Protein AF-A0A9N8M4Q0-F1 (afdb_monomer_lite)

Secondary structure (DSSP, 8-state):
------HHHHHHHHHHHHHHHHHHTT-HHHHHHHHHTT--TT-EETTTTTS-EEHHHHHHHTT-HHHHHHHHHTT--TT-

pLDDT: mean 82.61, std 12.84, range [40.16, 94.0]

Structure (mmCIF, N/CA/C/O backbone):
data_AF-A0A9N8M4Q0-F1
#
_entry.id   AF-A0A9N8M4Q0-F1
#
loop_
_atom_site.group_PDB
_atom_site.id
_atom_site.type_symbol
_atom_site.label_atom_id
_atom_site.label_alt_id
_atom_site.label_comp_id
_atom_site.label_asym_id
_atom_site.label_entity_id
_atom_site.label_seq_id
_atom_site.pdbx_PDB_ins_code
_atom_site.Cartn_x
_atom_site.Cartn_y
_atom_site.Cartn_z
_atom_site.occupancy
_atom_site.B_iso_or_equiv
_atom_site.auth_seq_id
_atom_site.auth_comp_id
_atom_site.auth_asym_id
_atom_site.auth_atom_id
_atom_site.pdbx_PDB_model_num
ATOM 1 N N . MET A 1 1 ? -32.320 19.444 4.938 1.00 40.16 1 MET A N 1
ATOM 2 C CA . MET A 1 1 ? -32.001 18.768 3.664 1.00 40.16 1 MET A CA 1
ATOM 3 C C . MET A 1 1 ? -30.627 18.151 3.845 1.00 40.16 1 MET A C 1
ATOM 5 O O . MET A 1 1 ? -29.773 18.803 4.420 1.00 40.16 1 MET A O 1
ATOM 9 N N . SER A 1 2 ? -30.510 16.872 3.506 1.00 45.47 2 SER A N 1
ATOM 10 C CA . SER A 1 2 ? -29.421 15.940 3.823 1.00 45.47 2 SER A CA 1
ATOM 11 C C . SER A 1 2 ? -28.042 16.423 3.349 1.00 45.47 2 SER A C 1
ATOM 13 O O . SER A 1 2 ? -27.818 16.483 2.144 1.00 45.47 2 SER A O 1
ATOM 15 N N . GLU A 1 3 ? -27.114 16.714 4.264 1.00 45.81 3 GLU A N 1
ATOM 16 C CA . GLU A 1 3 ? -25.684 16.807 3.936 1.00 45.81 3 GLU A CA 1
ATOM 17 C C . GLU A 1 3 ? -25.115 15.382 3.920 1.00 45.81 3 GLU A C 1
ATOM 19 O O . GLU A 1 3 ? -25.111 14.674 4.925 1.00 45.81 3 GLU A O 1
ATOM 24 N N . ALA A 1 4 ? -24.773 14.916 2.722 1.00 52.84 4 ALA A N 1
ATOM 25 C CA . ALA A 1 4 ? -24.235 13.589 2.448 1.00 52.84 4 ALA A CA 1
ATOM 26 C C . ALA A 1 4 ? -22.717 13.526 2.776 1.00 52.84 4 ALA A C 1
ATOM 28 O O . ALA A 1 4 ? -22.092 14.566 2.985 1.00 52.84 4 ALA A O 1
ATOM 29 N N . PRO A 1 5 ? -22.109 12.327 2.845 1.00 52.56 5 PRO A N 1
ATOM 30 C CA . PRO A 1 5 ? -20.863 12.056 3.563 1.00 52.56 5 PRO A CA 1
ATOM 31 C C . PRO A 1 5 ? -19.613 12.379 2.724 1.00 52.56 5 PRO A C 1
ATOM 33 O O . PRO A 1 5 ? -18.910 11.481 2.261 1.00 52.56 5 PRO A O 1
ATOM 36 N N . THR A 1 6 ? -19.329 13.660 2.500 1.00 54.59 6 THR A N 1
ATOM 37 C CA . THR A 1 6 ? -18.136 14.089 1.744 1.00 54.59 6 THR A CA 1
ATOM 38 C C . THR A 1 6 ? -16.839 13.872 2.544 1.00 54.59 6 T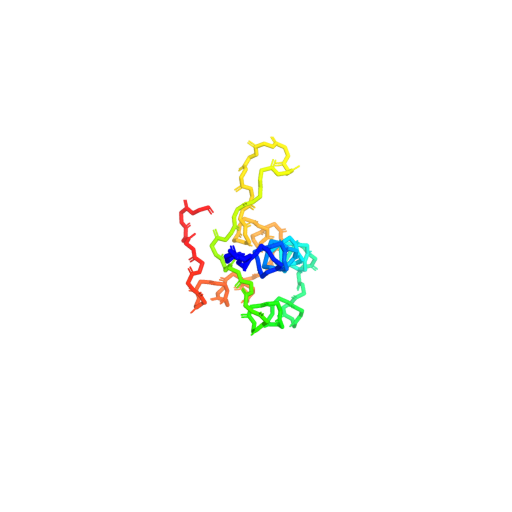HR A C 1
ATOM 40 O O . THR A 1 6 ? -15.843 13.424 1.987 1.00 54.59 6 THR A O 1
ATOM 43 N N . ASP A 1 7 ? -16.882 14.034 3.872 1.00 61.25 7 ASP A N 1
ATOM 44 C CA . ASP A 1 7 ? -15.719 13.931 4.777 1.00 61.25 7 ASP A CA 1
ATOM 45 C C . ASP A 1 7 ? -15.011 12.557 4.730 1.00 61.25 7 ASP A C 1
ATOM 47 O O . ASP A 1 7 ? -13.785 12.448 4.743 1.00 61.25 7 ASP A O 1
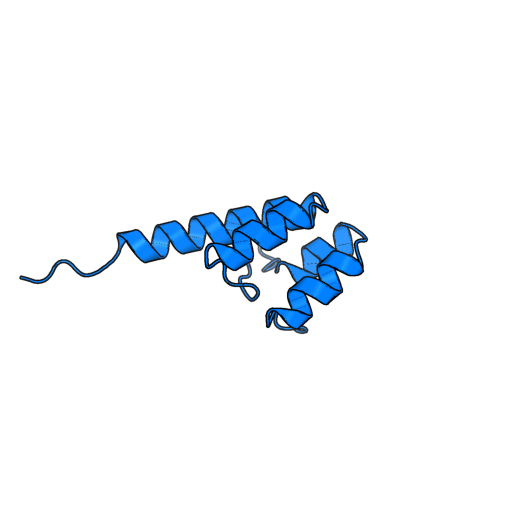ATOM 51 N N . THR A 1 8 ? -15.783 11.478 4.576 1.00 69.38 8 THR A N 1
ATOM 52 C CA . THR A 1 8 ? -15.244 10.110 4.547 1.00 69.38 8 THR A CA 1
ATOM 53 C C . THR A 1 8 ? -14.500 9.752 3.2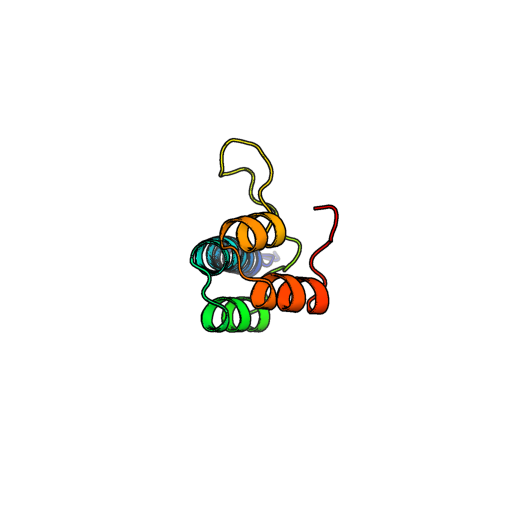60 1.00 69.38 8 THR A C 1
ATOM 55 O O . THR A 1 8 ? -13.653 8.858 3.282 1.00 69.38 8 THR A O 1
ATOM 58 N N . LEU A 1 9 ? -14.811 10.405 2.135 1.00 76.12 9 LEU A N 1
ATOM 59 C CA . LEU A 1 9 ? -14.161 10.105 0.857 1.00 76.12 9 LEU A CA 1
ATOM 60 C C . LEU A 1 9 ? -12.769 10.741 0.793 1.00 76.12 9 LEU A C 1
ATOM 62 O O . LEU A 1 9 ? -11.806 10.064 0.436 1.00 76.12 9 LEU A O 1
ATOM 66 N N . ASP A 1 10 ? -12.654 12.003 1.209 1.00 82.12 10 ASP A N 1
ATOM 67 C CA . ASP A 1 10 ? -11.377 12.720 1.269 1.00 82.12 10 ASP A CA 1
ATOM 68 C C . ASP A 1 10 ? -10.401 12.056 2.252 1.00 82.12 10 ASP A C 1
ATOM 70 O O . ASP A 1 10 ? -9.216 11.893 1.949 1.00 82.12 10 ASP A O 1
ATOM 74 N N . ALA A 1 11 ? -10.907 11.573 3.393 1.00 84.75 11 ALA A N 1
ATOM 75 C CA . ALA A 1 11 ? -10.114 10.808 4.353 1.00 84.75 11 ALA A CA 1
ATOM 76 C C . ALA A 1 11 ? -9.561 9.502 3.750 1.00 84.75 11 ALA A C 1
ATOM 78 O O . ALA A 1 11 ? -8.388 9.172 3.948 1.00 84.75 11 ALA A O 1
ATOM 79 N N . ARG A 1 12 ? -10.370 8.773 2.966 1.00 86.06 12 ARG A N 1
ATOM 80 C CA . ARG A 1 12 ? -9.921 7.561 2.257 1.00 86.06 12 ARG A CA 1
ATOM 81 C C . ARG A 1 12 ? -8.894 7.874 1.175 1.00 86.06 12 ARG A C 1
ATOM 83 O O . ARG A 1 12 ? -7.877 7.195 1.097 1.00 86.06 12 ARG A O 1
ATOM 90 N N . LEU A 1 13 ? -9.098 8.932 0.393 1.00 88.06 13 LEU A N 1
ATOM 91 C CA . LEU A 1 13 ? -8.123 9.403 -0.598 1.00 88.06 13 LEU A CA 1
ATOM 92 C C . LEU A 1 13 ? -6.775 9.758 0.046 1.00 88.06 13 LEU A C 1
ATOM 94 O O . LEU A 1 13 ? -5.720 9.384 -0.470 1.00 88.06 13 LEU A O 1
ATOM 98 N N . ALA A 1 14 ? -6.792 10.430 1.199 1.00 89.44 14 ALA A N 1
ATOM 99 C CA . ALA A 1 14 ? -5.579 10.737 1.951 1.00 89.44 14 ALA A CA 1
ATOM 100 C C . ALA A 1 14 ? -4.861 9.465 2.442 1.00 89.44 14 ALA A C 1
ATOM 102 O O . ALA A 1 14 ? -3.631 9.374 2.347 1.00 89.44 14 ALA A O 1
ATOM 103 N N . LEU A 1 15 ? -5.611 8.462 2.914 1.00 91.31 15 LEU A N 1
ATOM 104 C CA . LEU A 1 15 ? -5.067 7.152 3.288 1.00 91.31 15 LEU A CA 1
ATOM 105 C C . LEU A 1 15 ? -4.464 6.416 2.089 1.00 91.31 15 LEU A C 1
ATOM 107 O O . LEU A 1 15 ? -3.376 5.860 2.213 1.00 91.31 15 LEU A O 1
ATOM 111 N N . ASN A 1 16 ? -5.108 6.466 0.926 1.00 91.25 16 ASN A N 1
ATOM 112 C CA . ASN A 1 16 ? -4.617 5.826 -0.292 1.00 91.25 16 ASN A CA 1
ATOM 113 C C . ASN A 1 16 ? -3.299 6.450 -0.768 1.00 91.25 16 ASN A C 1
ATOM 115 O O . ASN A 1 16 ? -2.325 5.744 -1.018 1.00 91.25 16 ASN A O 1
ATOM 119 N N . ARG A 1 17 ? -3.212 7.784 -0.795 1.00 90.69 17 ARG A N 1
ATOM 120 C CA . AR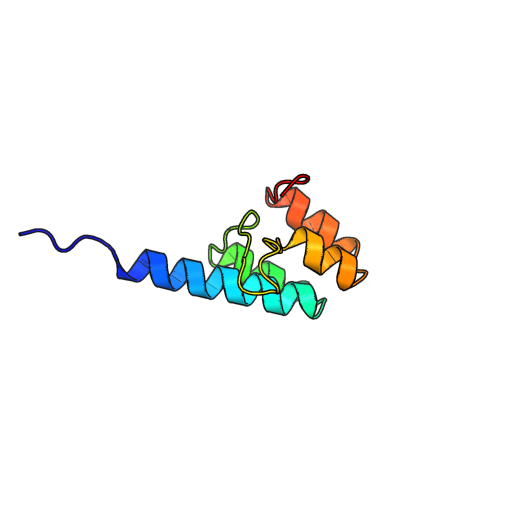G A 1 17 ? -1.952 8.492 -1.087 1.00 90.69 17 ARG A CA 1
ATOM 121 C C . ARG A 1 17 ? -0.855 8.166 -0.076 1.00 90.69 17 ARG A C 1
ATOM 123 O O . ARG A 1 17 ? 0.312 8.023 -0.440 1.00 90.69 17 ARG A O 1
ATOM 130 N N . THR A 1 18 ? -1.223 8.042 1.198 1.00 92.50 18 THR A N 1
ATOM 131 C CA . THR A 1 18 ? -0.282 7.655 2.256 1.00 92.50 18 THR A CA 1
ATOM 132 C C . THR A 1 18 ? 0.216 6.229 2.042 1.00 92.50 18 THR A C 1
ATOM 134 O O . THR A 1 18 ? 1.423 6.010 2.122 1.00 92.50 18 THR A O 1
ATOM 137 N N . LEU A 1 19 ? -0.674 5.295 1.683 1.00 92.50 19 LEU A N 1
ATOM 138 C CA . LEU A 1 19 ? -0.330 3.919 1.332 1.00 92.50 19 LEU A CA 1
ATOM 139 C C . LEU A 1 19 ? 0.711 3.878 0.206 1.00 92.50 19 LEU A C 1
ATOM 141 O O . LEU A 1 19 ? 1.732 3.216 0.358 1.00 92.50 19 LEU A O 1
ATOM 145 N N . LEU A 1 20 ? 0.502 4.622 -0.884 1.00 91.25 20 LEU A N 1
ATOM 146 C CA . LEU A 1 20 ? 1.461 4.677 -1.993 1.00 91.25 20 LEU A CA 1
ATOM 147 C C . LEU A 1 20 ? 2.850 5.132 -1.519 1.00 91.25 20 LEU A C 1
ATOM 149 O O . LEU A 1 20 ? 3.850 4.478 -1.810 1.00 91.25 20 LEU A O 1
ATOM 153 N N . ARG A 1 21 ? 2.917 6.196 -0.709 1.00 91.25 21 ARG A N 1
ATOM 154 C CA . ARG A 1 21 ? 4.187 6.724 -0.186 1.00 91.25 21 ARG A CA 1
ATOM 155 C C . ARG A 1 21 ? 4.922 5.721 0.708 1.00 91.25 21 ARG A C 1
ATOM 157 O O . ARG A 1 21 ? 6.134 5.565 0.577 1.00 91.25 21 ARG A O 1
ATOM 164 N N . VAL A 1 22 ? 4.219 5.053 1.624 1.00 94.00 22 VAL A N 1
ATOM 165 C CA . VAL A 1 22 ? 4.857 4.087 2.539 1.00 94.00 22 VAL A CA 1
ATOM 166 C C . VAL A 1 22 ? 5.293 2.818 1.810 1.00 94.00 22 VAL A C 1
ATOM 168 O O . VAL A 1 22 ? 6.342 2.264 2.127 1.00 94.00 22 VAL A O 1
ATOM 171 N N . VAL A 1 23 ? 4.547 2.400 0.784 1.00 92.31 23 VAL A N 1
ATOM 172 C CA . VAL A 1 23 ? 4.927 1.275 -0.077 1.00 92.31 23 VAL A CA 1
ATOM 173 C C . VAL A 1 23 ? 6.157 1.622 -0.916 1.00 92.31 23 VAL A C 1
ATOM 175 O O . VAL A 1 23 ? 7.080 0.816 -0.984 1.00 92.31 23 VAL A O 1
ATOM 178 N N . GLN A 1 24 ? 6.221 2.830 -1.482 1.00 90.25 24 GLN A N 1
ATOM 179 C CA . GLN A 1 24 ? 7.403 3.319 -2.199 1.00 90.25 24 GLN A CA 1
ATOM 180 C C . GLN A 1 24 ? 8.648 3.364 -1.301 1.00 90.25 24 GLN A C 1
ATOM 182 O O . GLN A 1 24 ? 9.752 3.082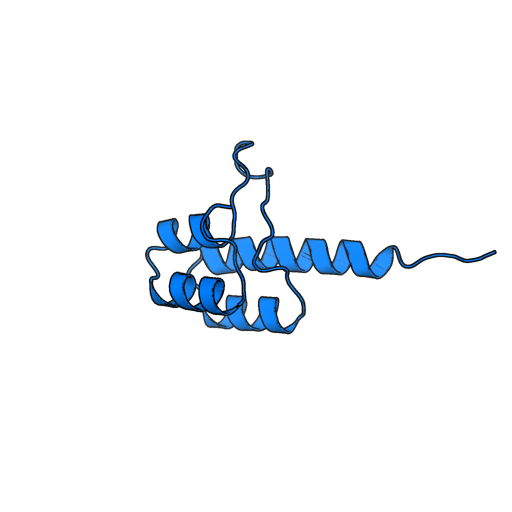 -1.758 1.00 90.25 24 GLN A O 1
ATOM 187 N N . ALA A 1 25 ? 8.473 3.687 -0.017 1.00 90.44 25 ALA A N 1
ATOM 188 C CA . ALA A 1 25 ? 9.546 3.660 0.972 1.00 90.44 25 ALA A CA 1
ATOM 189 C C . ALA A 1 25 ? 9.946 2.237 1.419 1.00 90.44 25 ALA A C 1
ATOM 191 O O . ALA A 1 25 ? 10.929 2.086 2.141 1.00 90.44 25 ALA A O 1
ATOM 192 N N . GLY A 1 26 ? 9.200 1.199 1.022 1.00 91.50 26 GLY A N 1
ATOM 193 C CA . GLY A 1 26 ? 9.434 -0.179 1.455 1.00 91.50 26 GLY A CA 1
ATOM 194 C C . GLY A 1 26 ? 8.959 -0.484 2.882 1.00 91.50 26 GLY A C 1
ATOM 195 O O . GLY A 1 26 ? 9.319 -1.521 3.441 1.00 91.50 26 GLY A O 1
ATOM 196 N N . ASP A 1 27 ? 8.148 0.385 3.494 1.00 93.62 27 ASP A N 1
ATOM 197 C CA . ASP A 1 27 ? 7.688 0.210 4.873 1.00 93.62 27 ASP A CA 1
ATOM 198 C C . ASP A 1 27 ? 6.441 -0.685 4.947 1.00 93.62 27 ASP A C 1
ATOM 200 O O . ASP A 1 27 ? 5.288 -0.251 4.842 1.00 93.62 27 ASP A O 1
ATOM 204 N N . LEU A 1 28 ? 6.683 -1.978 5.170 1.00 90.81 28 LEU A N 1
ATOM 205 C CA . LEU A 1 28 ? 5.635 -2.981 5.333 1.00 90.81 28 LEU A CA 1
ATOM 206 C C . LEU A 1 28 ? 4.742 -2.735 6.559 1.00 90.81 28 LEU A C 1
ATOM 208 O O . LEU A 1 28 ? 3.558 -3.083 6.528 1.00 90.81 28 LEU A O 1
ATOM 212 N N . ALA A 1 29 ? 5.287 -2.201 7.655 1.00 93.44 29 ALA A N 1
ATOM 213 C CA . ALA A 1 29 ? 4.519 -1.987 8.878 1.00 93.44 29 ALA A CA 1
ATOM 214 C C . ALA A 1 29 ? 3.516 -0.847 8.676 1.00 93.44 29 ALA A C 1
ATOM 216 O O . ALA A 1 29 ? 2.321 -1.039 8.905 1.00 93.44 29 ALA A O 1
ATOM 217 N N . ALA A 1 30 ? 3.975 0.279 8.134 1.00 93.12 30 ALA A N 1
ATOM 218 C CA . ALA A 1 30 ? 3.115 1.413 7.828 1.00 93.12 30 ALA A CA 1
ATOM 219 C C . ALA A 1 30 ? 2.085 1.080 6.729 1.00 93.12 30 ALA A C 1
ATOM 221 O O . ALA A 1 30 ? 0.913 1.451 6.840 1.00 93.12 30 ALA A O 1
ATOM 222 N N . ALA A 1 31 ? 2.463 0.301 5.706 1.00 92.19 31 ALA A N 1
ATOM 223 C CA . ALA A 1 31 ? 1.522 -0.166 4.681 1.00 92.19 31 ALA A CA 1
ATOM 224 C C . ALA A 1 31 ? 0.394 -1.032 5.276 1.00 92.19 31 ALA A C 1
ATOM 226 O O . ALA A 1 31 ? -0.778 -0.889 4.914 1.00 92.19 31 ALA A O 1
ATOM 227 N N . LYS A 1 32 ? 0.723 -1.904 6.241 1.00 91.62 32 LYS A N 1
ATOM 228 C CA . LYS A 1 32 ? -0.262 -2.706 6.986 1.00 91.62 32 LYS A CA 1
ATOM 229 C C . LYS A 1 32 ? -1.242 -1.838 7.764 1.00 91.62 32 LYS A C 1
ATOM 231 O O . LYS A 1 32 ? -2.425 -2.178 7.810 1.00 91.62 32 LYS A O 1
ATOM 236 N N . GLU A 1 33 ? -0.764 -0.771 8.394 1.00 93.50 33 GLU A N 1
ATOM 237 C CA . GLU A 1 33 ? -1.609 0.160 9.144 1.00 93.50 33 GLU A CA 1
ATOM 238 C C . GLU A 1 33 ? -2.548 0.934 8.222 1.00 93.50 33 GLU A C 1
ATOM 240 O O . GLU A 1 33 ? -3.747 0.960 8.487 1.00 93.50 33 GLU A O 1
ATOM 245 N N . CYS A 1 34 ? -2.054 1.443 7.090 1.00 91.31 34 CYS A N 1
ATOM 246 C CA . CYS A 1 34 ? -2.881 2.143 6.102 1.00 91.31 34 CYS A CA 1
ATOM 247 C C . CYS A 1 34 ? -4.023 1.251 5.590 1.00 91.31 34 CYS A C 1
ATOM 249 O O . CYS A 1 34 ? -5.186 1.650 5.586 1.00 91.31 34 CYS A O 1
ATOM 251 N N . LEU A 1 35 ? -3.717 -0.002 5.243 1.00 89.62 35 LEU A N 1
ATOM 252 C CA . LEU A 1 35 ? -4.726 -0.963 4.790 1.00 89.62 35 LEU A CA 1
ATOM 253 C C . LEU A 1 35 ? -5.706 -1.383 5.894 1.00 89.62 35 LEU A C 1
ATOM 255 O O . LEU A 1 35 ? -6.847 -1.725 5.602 1.00 89.62 35 LEU A O 1
ATOM 259 N N . LYS A 1 36 ? -5.292 -1.378 7.167 1.00 89.56 36 LYS A N 1
ATOM 260 C CA . LYS A 1 36 ? -6.211 -1.587 8.302 1.00 89.56 36 LYS A CA 1
ATOM 261 C C . LYS A 1 36 ? -7.098 -0.368 8.556 1.00 89.56 36 LYS A C 1
ATOM 263 O O . LYS A 1 36 ? -8.237 -0.545 8.973 1.00 89.56 36 LYS A O 1
ATOM 268 N N . ALA A 1 37 ? -6.587 0.834 8.301 1.00 89.00 37 ALA A N 1
ATOM 269 C CA . ALA A 1 37 ? -7.321 2.089 8.432 1.00 89.00 37 ALA A CA 1
ATOM 270 C C . ALA A 1 37 ? -8.370 2.297 7.322 1.00 89.00 37 ALA A C 1
ATOM 272 O O . ALA A 1 37 ? -9.153 3.239 7.400 1.00 89.00 37 ALA A O 1
ATOM 273 N N . GLY A 1 38 ? -8.416 1.412 6.320 1.00 88.75 38 GLY A N 1
ATOM 274 C CA . GLY A 1 38 ? -9.397 1.456 5.235 1.00 88.75 38 GLY A CA 1
ATOM 275 C C . GLY A 1 38 ? -8.862 2.035 3.928 1.00 88.75 38 GLY A C 1
ATOM 276 O O . GLY A 1 38 ? -9.665 2.440 3.090 1.00 88.75 38 GLY A O 1
ATOM 277 N N . ALA A 1 39 ? -7.536 2.079 3.747 1.00 90.19 39 ALA A N 1
ATOM 278 C CA . ALA A 1 39 ? -6.956 2.362 2.441 1.00 90.19 39 ALA A CA 1
ATOM 279 C C . ALA A 1 39 ? -7.350 1.278 1.424 1.00 90.19 39 ALA A C 1
ATOM 281 O O . ALA A 1 39 ? -7.375 0.081 1.727 1.00 90.19 39 ALA A O 1
ATOM 282 N N . ASP A 1 40 ? -7.609 1.707 0.202 1.00 89.06 40 ASP A N 1
ATOM 283 C CA . ASP A 1 40 ? -7.912 0.866 -0.939 1.00 89.06 40 ASP A CA 1
ATOM 284 C C . ASP A 1 40 ? -6.611 0.329 -1.548 1.00 89.06 40 ASP A C 1
ATOM 286 O O . ASP A 1 40 ? -5.821 1.067 -2.132 1.00 89.06 40 ASP A O 1
ATOM 290 N N . ALA A 1 41 ? -6.390 -0.983 -1.434 1.00 86.00 41 ALA A N 1
ATOM 291 C CA . ALA A 1 41 ? -5.205 -1.653 -1.984 1.00 86.00 41 ALA A CA 1
ATOM 292 C C . ALA A 1 41 ? -5.111 -1.581 -3.520 1.00 86.00 41 ALA A C 1
ATOM 294 O O . ALA A 1 41 ? -4.035 -1.767 -4.082 1.00 86.00 41 ALA A O 1
ATOM 295 N N . TRP A 1 42 ? -6.245 -1.352 -4.184 1.00 83.69 42 TRP A N 1
ATOM 296 C CA . TRP A 1 42 ? -6.380 -1.225 -5.635 1.00 83.69 42 TRP A CA 1
ATOM 297 C C . TRP A 1 42 ? -6.232 0.219 -6.125 1.00 83.69 42 TRP A C 1
ATOM 299 O O . TRP A 1 42 ? -6.318 0.448 -7.324 1.00 83.69 42 TRP A O 1
ATOM 309 N N . PHE A 1 43 ? -6.045 1.192 -5.228 1.00 86.19 43 PHE A N 1
ATOM 310 C CA . PHE A 1 43 ? -5.951 2.589 -5.626 1.00 86.19 43 PHE A CA 1
ATOM 311 C C . PHE A 1 43 ? -4.715 2.847 -6.491 1.00 86.19 43 PHE A C 1
ATOM 313 O O . PHE A 1 43 ? -3.591 2.478 -6.139 1.00 86.19 43 PHE A O 1
ATOM 320 N N . GLU A 1 44 ? -4.951 3.548 -7.590 1.00 83.88 44 GLU A N 1
ATOM 321 C CA . GLU A 1 44 ? -3.956 4.060 -8.518 1.00 83.88 44 GLU A CA 1
ATOM 322 C C . GLU A 1 44 ? -3.938 5.588 -8.434 1.00 83.88 44 GLU A C 1
ATOM 324 O O . GLU A 1 44 ? -4.986 6.236 -8.356 1.00 83.88 44 GLU A O 1
ATOM 329 N N . SER A 1 45 ? -2.739 6.170 -8.403 1.00 81.25 45 SER A N 1
ATOM 330 C CA . SER A 1 45 ? -2.577 7.619 -8.480 1.00 81.25 45 SER A CA 1
ATOM 331 C C . SER A 1 45 ? -1.913 8.008 -9.788 1.00 81.25 45 SER A C 1
ATOM 333 O O . SER A 1 45 ? -0.811 7.561 -10.101 1.00 81.25 45 SER A O 1
ATOM 335 N N . ASP A 1 46 ? -2.560 8.915 -10.511 1.00 79.31 46 ASP A N 1
ATOM 336 C CA . ASP A 1 46 ? -2.003 9.534 -11.713 1.00 79.31 46 ASP A CA 1
ATOM 337 C C . ASP A 1 46 ? -1.064 10.712 -11.391 1.00 79.31 46 ASP A C 1
ATOM 339 O O . ASP A 1 46 ? -0.490 11.337 -12.278 1.00 79.31 46 ASP A O 1
ATOM 343 N N . GLU A 1 47 ? -0.875 11.023 -10.102 1.00 69.31 47 GLU A N 1
ATOM 344 C CA . GLU A 1 47 ? -0.039 12.144 -9.650 1.00 69.31 47 GLU A CA 1
ATOM 345 C C . GLU A 1 47 ? 1.434 11.971 -10.033 1.00 69.31 47 GLU A C 1
ATOM 347 O O . GLU A 1 47 ? 2.164 12.956 -10.149 1.00 69.31 47 GLU A O 1
ATOM 352 N N . GLN A 1 48 ? 1.864 10.726 -10.238 1.00 63.47 48 GLN A N 1
ATOM 353 C CA . GLN A 1 48 ? 3.215 10.389 -10.651 1.00 63.47 48 GLN A CA 1
ATOM 354 C C . GLN A 1 48 ? 3.251 10.206 -12.173 1.00 63.47 48 GLN A C 1
ATOM 356 O O . GLN A 1 48 ? 2.886 9.155 -12.700 1.00 63.47 48 GLN A O 1
ATOM 361 N N . ASP A 1 49 ? 3.685 11.259 -12.868 1.00 66.06 49 ASP A N 1
ATOM 362 C CA . ASP A 1 49 ? 3.986 11.262 -14.307 1.00 66.06 49 ASP A CA 1
ATOM 363 C C . ASP A 1 49 ? 2.799 10.922 -15.239 1.00 66.06 49 ASP A C 1
ATOM 365 O O . ASP A 1 49 ? 2.999 10.696 -16.432 1.00 66.06 49 ASP A O 1
ATOM 369 N N . GLY A 1 50 ? 1.562 10.923 -14.724 1.00 69.50 50 GLY A N 1
ATOM 370 C CA . GLY A 1 50 ? 0.358 10.582 -15.490 1.00 69.50 50 GLY A CA 1
ATOM 371 C C . GLY A 1 50 ? 0.255 9.099 -15.862 1.00 69.50 50 GLY A C 1
ATOM 372 O O . GLY A 1 50 ? -0.288 8.755 -16.912 1.00 69.50 50 GLY A O 1
ATOM 373 N N . LEU A 1 51 ? 0.894 8.230 -15.071 1.00 69.44 51 LEU A N 1
ATOM 374 C CA . LEU A 1 51 ? 1.071 6.808 -15.379 1.00 69.44 51 LEU A CA 1
ATOM 375 C C . LEU A 1 51 ? 0.208 5.871 -14.515 1.00 69.44 51 LEU A C 1
ATOM 377 O O . LEU A 1 51 ? 0.393 4.661 -14.601 1.00 69.44 51 LEU A O 1
ATOM 381 N N . GLY A 1 52 ? -0.695 6.394 -13.679 1.00 79.62 52 GLY A N 1
ATOM 382 C CA . GLY A 1 52 ? -1.569 5.575 -12.831 1.00 79.62 52 GLY A CA 1
ATOM 383 C C . GLY A 1 52 ? -0.822 4.611 -11.901 1.00 79.62 52 GLY A C 1
ATOM 384 O O . GLY A 1 52 ? -1.114 3.420 -11.868 1.00 79.62 52 GLY A O 1
ATOM 385 N N . TRP A 1 53 ? 0.164 5.083 -11.132 1.00 84.81 53 TRP A N 1
ATOM 386 C CA . TRP A 1 53 ? 0.954 4.197 -10.271 1.00 84.81 53 TRP A CA 1
ATOM 387 C C . TRP A 1 53 ? 0.108 3.617 -9.133 1.00 84.81 53 TRP A C 1
ATOM 389 O O . TRP A 1 53 ? -0.352 4.330 -8.235 1.00 84.81 53 TRP A O 1
ATOM 399 N N . SER A 1 54 ? -0.044 2.295 -9.152 1.00 88.94 54 SER A N 1
ATOM 400 C CA . SER A 1 54 ? -0.662 1.510 -8.083 1.00 88.94 54 SER A CA 1
ATOM 401 C C . SER A 1 54 ? 0.342 1.146 -6.981 1.00 88.94 54 SER A C 1
ATOM 403 O O . SER A 1 54 ? 1.566 1.202 -7.152 1.00 88.94 54 SER A O 1
ATOM 405 N N . ALA A 1 55 ? -0.170 0.706 -5.828 1.00 88.81 55 ALA A N 1
ATOM 406 C CA . ALA A 1 55 ? 0.677 0.211 -4.743 1.00 88.81 55 ALA A CA 1
ATOM 407 C C . ALA A 1 55 ? 1.560 -0.975 -5.187 1.00 88.81 55 ALA A C 1
ATOM 409 O O . ALA A 1 55 ? 2.676 -1.126 -4.694 1.00 88.81 55 ALA A O 1
ATOM 410 N N . LEU A 1 56 ? 1.113 -1.802 -6.142 1.00 89.38 56 LEU A N 1
ATOM 411 C CA . LEU A 1 56 ? 1.919 -2.920 -6.642 1.00 89.38 56 LEU A CA 1
ATOM 412 C C . LEU A 1 56 ? 3.119 -2.445 -7.457 1.00 89.38 56 LEU A C 1
ATOM 414 O O . LEU A 1 56 ? 4.223 -2.938 -7.228 1.00 89.38 56 LEU A O 1
ATOM 418 N N . HIS A 1 57 ? 2.940 -1.457 -8.336 1.00 88.00 57 HIS A N 1
ATOM 419 C CA . HIS A 1 57 ? 4.050 -0.860 -9.079 1.00 88.00 57 HIS A CA 1
ATOM 420 C C . HIS A 1 57 ? 5.139 -0.336 -8.135 1.00 88.00 57 HIS A C 1
ATOM 422 O O . HIS A 1 57 ? 6.326 -0.617 -8.312 1.00 88.00 57 HIS A O 1
ATOM 428 N N . LEU A 1 58 ? 4.727 0.365 -7.077 1.00 89.12 58 LEU A N 1
ATOM 429 C CA . LEU A 1 58 ? 5.648 0.917 -6.085 1.00 89.12 58 LEU A CA 1
ATOM 430 C C . LEU A 1 58 ? 6.327 -0.172 -5.248 1.00 89.12 58 LEU A C 1
ATOM 432 O O . LEU A 1 58 ? 7.511 -0.045 -4.949 1.00 89.12 58 LEU A O 1
ATOM 436 N N . ALA A 1 59 ? 5.633 -1.265 -4.920 1.00 89.94 59 ALA A N 1
ATOM 437 C CA . ALA A 1 59 ? 6.230 -2.393 -4.203 1.00 89.94 59 ALA A CA 1
ATOM 438 C C . ALA A 1 59 ? 7.317 -3.104 -5.028 1.00 89.94 59 ALA A C 1
ATOM 440 O O . ALA A 1 59 ? 8.325 -3.545 -4.468 1.00 89.94 59 ALA A O 1
ATOM 441 N N . VAL A 1 60 ? 7.141 -3.180 -6.355 1.00 89.25 60 VAL A N 1
ATOM 442 C CA . VAL A 1 60 ? 8.170 -3.689 -7.277 1.00 89.25 60 VAL A CA 1
ATOM 443 C C . VAL A 1 60 ? 9.375 -2.749 -7.310 1.00 89.25 60 VAL A C 1
ATOM 445 O O . VAL A 1 60 ? 10.505 -3.215 -7.185 1.00 89.25 60 VAL A O 1
ATOM 448 N N . VAL A 1 61 ? 9.154 -1.433 -7.412 1.00 88.25 61 VAL A N 1
ATOM 449 C CA . VAL A 1 61 ? 10.238 -0.431 -7.390 1.00 88.25 61 VAL A CA 1
ATOM 450 C C . VAL A 1 61 ? 10.999 -0.444 -6.063 1.00 88.25 61 VAL A C 1
ATOM 452 O O . VAL A 1 61 ? 12.225 -0.353 -6.059 1.00 88.25 61 VAL A O 1
ATOM 455 N N . ALA A 1 62 ? 10.296 -0.625 -4.944 1.00 88.12 62 ALA A N 1
ATOM 456 C CA . ALA A 1 62 ? 10.892 -0.767 -3.618 1.00 88.12 62 ALA A CA 1
ATOM 457 C C . ALA A 1 62 ? 11.646 -2.100 -3.425 1.00 88.12 62 ALA A C 1
ATOM 459 O O . ALA A 1 62 ? 12.262 -2.307 -2.380 1.00 88.12 62 ALA A O 1
ATOM 460 N N . ASN A 1 63 ? 11.601 -3.006 -4.412 1.00 90.62 63 ASN A N 1
ATOM 461 C CA . ASN A 1 63 ? 12.217 -4.332 -4.381 1.00 90.62 63 ASN A CA 1
ATOM 462 C C . ASN A 1 63 ? 11.836 -5.140 -3.124 1.00 90.62 63 ASN A C 1
ATOM 464 O O . ASN A 1 63 ? 12.670 -5.833 -2.539 1.00 90.62 63 ASN A O 1
ATOM 468 N N . SER A 1 64 ? 10.573 -5.036 -2.692 1.00 90.44 64 SER A N 1
ATOM 469 C CA . SER A 1 64 ? 10.066 -5.731 -1.506 1.00 90.44 64 SER A CA 1
ATOM 470 C C . SER A 1 64 ? 9.028 -6.792 -1.896 1.00 90.44 64 SER A C 1
ATOM 472 O O . SER A 1 64 ? 7.835 -6.490 -2.033 1.00 90.44 64 SER A O 1
ATOM 474 N N . PRO A 1 65 ? 9.448 -8.058 -2.073 1.00 89.31 65 PRO A N 1
ATOM 475 C CA . PRO A 1 65 ? 8.532 -9.149 -2.398 1.00 89.31 65 PRO A CA 1
ATOM 476 C C . PRO A 1 65 ? 7.516 -9.419 -1.279 1.00 89.31 65 PRO A C 1
ATOM 478 O O . PRO A 1 65 ? 6.411 -9.892 -1.554 1.00 89.31 65 PRO A O 1
ATOM 481 N N . GLU A 1 66 ? 7.844 -9.097 -0.026 1.00 91.00 66 GLU A N 1
ATOM 482 C CA . GLU A 1 66 ? 6.933 -9.203 1.114 1.00 91.00 66 GLU A CA 1
ATOM 483 C C . GLU A 1 66 ? 5.787 -8.193 1.019 1.00 91.00 66 GLU A C 1
ATOM 485 O O . GLU A 1 66 ? 4.631 -8.556 1.252 1.00 91.00 66 GLU A O 1
ATOM 490 N N . LEU A 1 67 ? 6.085 -6.939 0.656 1.00 89.56 67 LEU A N 1
ATOM 491 C CA . LEU A 1 67 ? 5.067 -5.919 0.392 1.00 89.56 67 LEU A CA 1
ATOM 492 C C . LEU A 1 67 ? 4.180 -6.324 -0.779 1.00 89.56 67 LEU A C 1
ATOM 494 O O . LEU A 1 67 ? 2.958 -6.251 -0.666 1.00 89.56 67 LEU A O 1
ATOM 498 N N . LEU A 1 68 ? 4.783 -6.813 -1.863 1.00 89.75 68 LEU A N 1
ATOM 499 C CA . LEU A 1 68 ? 4.054 -7.273 -3.041 1.00 89.75 68 LEU A CA 1
ATOM 500 C C . LEU A 1 68 ? 3.059 -8.389 -2.686 1.00 89.75 68 LEU A C 1
ATOM 502 O O . LEU A 1 68 ? 1.869 -8.284 -2.985 1.00 89.75 68 LEU A O 1
ATOM 506 N N . GLN A 1 69 ? 3.519 -9.433 -1.986 1.00 89.81 69 GLN A N 1
ATOM 507 C CA . GLN A 1 69 ? 2.650 -10.520 -1.521 1.00 89.81 69 GLN A CA 1
ATOM 508 C C . GLN A 1 69 ? 1.543 -10.013 -0.601 1.00 89.81 69 GLN A C 1
ATOM 510 O O . GLN A 1 69 ? 0.394 -10.438 -0.723 1.00 89.81 69 GLN A O 1
ATOM 515 N N . PHE A 1 70 ? 1.876 -9.114 0.321 1.00 90.31 70 PHE A N 1
ATOM 516 C CA . PHE A 1 70 ? 0.906 -8.592 1.267 1.00 90.31 70 PHE A CA 1
ATOM 517 C C . PHE A 1 70 ? -0.192 -7.770 0.578 1.00 90.31 70 PHE A C 1
ATOM 519 O O . PHE A 1 70 ? -1.369 -7.939 0.894 1.00 90.31 70 PHE A O 1
ATOM 526 N N . LEU A 1 71 ? 0.168 -6.925 -0.389 1.00 89.19 71 LEU A N 1
ATOM 527 C CA . LEU A 1 71 ? -0.785 -6.149 -1.183 1.00 89.19 71 LEU A CA 1
ATOM 528 C C . LEU A 1 71 ? -1.711 -7.067 -1.993 1.00 89.19 71 LEU A C 1
ATOM 530 O O . LEU A 1 71 ? -2.930 -6.900 -1.940 1.00 89.19 71 L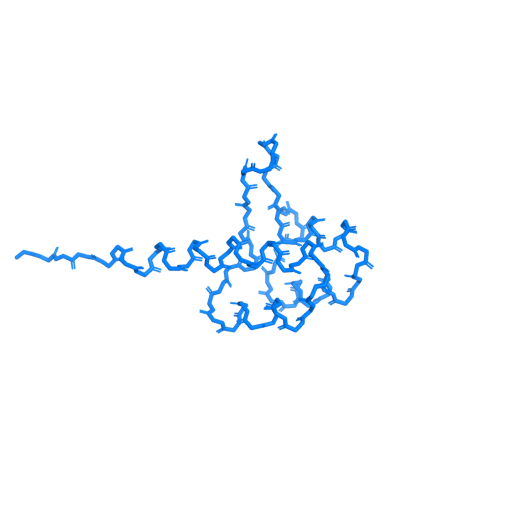EU A O 1
ATOM 534 N N . LEU A 1 72 ? -1.161 -8.092 -2.654 1.00 89.00 72 LEU A N 1
ATOM 535 C CA . LEU A 1 72 ? -1.947 -9.092 -3.391 1.00 89.00 72 LEU A CA 1
ATOM 536 C C . LEU A 1 72 ? -2.937 -9.836 -2.480 1.00 89.00 72 LEU A C 1
ATOM 538 O O . LEU A 1 72 ? -4.108 -9.983 -2.821 1.00 89.00 72 LEU A O 1
ATOM 542 N N . GLN A 1 73 ? -2.510 -10.241 -1.279 1.00 88.19 73 GLN A N 1
ATOM 543 C CA . GLN A 1 73 ? -3.391 -10.874 -0.285 1.00 88.19 73 GLN A CA 1
ATOM 544 C C . GLN A 1 73 ? -4.525 -9.957 0.191 1.00 88.19 73 GLN A C 1
ATOM 546 O O . GLN A 1 73 ? -5.561 -10.439 0.647 1.00 88.19 73 GLN A O 1
ATOM 551 N N . ARG A 1 74 ? -4.335 -8.637 0.112 1.00 86.38 74 ARG A N 1
ATOM 552 C CA . ARG A 1 74 ? -5.326 -7.626 0.499 1.00 86.38 74 ARG A CA 1
ATOM 553 C C . ARG A 1 74 ? -6.209 -7.168 -0.660 1.00 86.38 74 ARG A C 1
ATOM 555 O O . ARG A 1 74 ? -6.975 -6.226 -0.486 1.00 86.38 74 ARG A O 1
ATOM 562 N N . GLY A 1 75 ? -6.151 -7.860 -1.798 1.00 80.56 75 GLY A N 1
ATOM 563 C CA . GLY A 1 75 ? -7.007 -7.592 -2.950 1.00 80.56 75 GLY A CA 1
ATOM 564 C C . GLY A 1 75 ? -6.484 -6.488 -3.863 1.00 80.56 75 GLY A C 1
ATOM 565 O O . GLY A 1 75 ? -7.268 -5.931 -4.627 1.00 80.56 75 GLY A O 1
ATOM 566 N N . ALA A 1 76 ? -5.186 -6.161 -3.798 1.00 79.62 76 ALA A N 1
ATOM 567 C CA . ALA A 1 76 ? -4.568 -5.353 -4.841 1.00 79.62 76 ALA A CA 1
ATOM 568 C C . ALA A 1 76 ? -4.697 -6.076 -6.190 1.00 79.62 76 ALA A C 1
ATOM 570 O O . ALA A 1 76 ? -4.461 -7.284 -6.296 1.00 79.62 76 ALA A O 1
ATOM 571 N N . ILE A 1 77 ? -5.102 -5.334 -7.214 1.00 75.81 77 ILE A N 1
ATOM 572 C CA . ILE A 1 77 ? -5.377 -5.872 -8.542 1.00 75.81 77 ILE A CA 1
ATOM 573 C C . ILE A 1 77 ? -4.046 -6.043 -9.272 1.00 75.81 77 ILE A C 1
ATOM 575 O O . ILE A 1 77 ? -3.347 -5.072 -9.522 1.00 75.81 77 ILE A O 1
ATOM 579 N N . TRP A 1 78 ? -3.692 -7.282 -9.616 1.00 70.62 78 TRP A N 1
ATOM 580 C CA . TRP A 1 78 ? -2.385 -7.610 -10.203 1.00 70.62 78 TRP A CA 1
ATOM 581 C C . TRP A 1 78 ? -2.099 -6.931 -11.556 1.00 70.62 78 TRP A C 1
ATOM 583 O O . TRP A 1 78 ? -0.942 -6.852 -11.955 1.00 70.62 78 TRP A O 1
ATOM 593 N N . ASN A 1 79 ? -3.143 -6.483 -12.262 1.00 64.19 79 ASN A N 1
ATOM 594 C CA . ASN A 1 79 ? -3.068 -5.806 -13.558 1.00 64.19 79 ASN A CA 1
ATOM 595 C C . ASN A 1 79 ? -3.369 -4.298 -13.481 1.00 64.19 79 ASN A C 1
ATOM 597 O O . ASN A 1 79 ? -3.673 -3.718 -14.524 1.00 64.19 79 ASN A O 1
ATOM 601 N N . ALA A 1 80 ? -3.376 -3.724 -12.273 1.00 58.75 80 ALA A N 1
ATOM 602 C CA . ALA A 1 80 ? -3.576 -2.297 -12.029 1.00 58.75 80 ALA A CA 1
ATOM 603 C C . ALA A 1 80 ? -2.251 -1.548 -11.948 1.00 58.75 80 ALA A C 1
ATOM 605 O O . ALA A 1 80 ? -1.354 -1.976 -11.178 1.00 58.75 80 ALA A O 1
#

Organism: NCBI:txid157183

InterPro domains:
  IPR002110 Ankyrin repeat [PF13637] (23-72)
  IPR002110 Ankyrin repeat [PS50088] (51-80)
  IPR002110 Ankyrin repeat [SM00248] (51-80)
  IPR036770 Ankyrin repeat-containing domain superfamily [G3DSA:1.25.40.20] (3-80)
  IPR036770 Ankyrin repeat-containing domain superfamily [SSF48403] (19-79)

Foldseek 3Di:
DDDDDPVVVVVLVVLQVQLLVCLLVVNPPSNVVSVVVPHDLQQFDCPPVNPRDGSLNSNVNNVPVVSNVVSVVSPHDPVD

Sequence (80 aa):
MSEAPTDTLDARLALNRTLLRVVQAGDLAAAKECLKAGADAWFESDEQDGLGWSALHLAVVANSPELLQFLLQRGAIWNA

Radius of gyration: 13.07 Å; chains: 1; bounding box: 44×30×25 Å